Protein AF-A0A1G0XN82-F1 (afdb_monomer)

pLDDT: mean 91.62, std 6.85, range [69.69, 98.44]

Foldseek 3Di:
DPLVQLADFDDPVPQFNTDPQKHFQQPPLLVLLQVLLQCVVPVVDVVSVSSNCNSLVNLQVLQDPDPPPVRGRFDAGMAGNVVSAQARDDPHCSGSVNGDCVRGGVSSVVSVVCVVVVHHPVHD

Solvent-accessible surface area (backbone atoms only — not comparable to full-atom values): 6744 Å² total; per-residue (Å²): 109,45,85,88,61,26,45,45,53,24,71,77,61,78,52,32,71,60,34,78,56,30,41,28,28,54,89,41,46,33,56,51,41,47,52,30,50,45,44,46,76,71,67,76,48,66,69,39,47,53,52,28,52,33,28,47,52,38,55,66,70,64,35,34,76,62,91,53,73,93,46,50,69,40,53,47,15,15,35,26,66,85,81,70,41,72,26,63,50,94,87,30,77,31,4,35,87,26,70,42,55,83,54,22,37,48,54,44,50,49,48,53,50,29,53,77,68,77,47,41,88,86,70,115

Nearest PDB structures (foldseek):
  1olp-assembly4_D  TM=5.187E-01  e=9.235E+00  Clostridium sardiniense

Structure (mmCIF, N/CA/C/O backbone):
data_AF-A0A1G0XN82-F1
#
_entry.id   AF-A0A1G0XN82-F1
#
loop_
_atom_site.group_PDB
_atom_site.id
_atom_site.type_symbol
_atom_site.label_atom_id
_atom_site.label_alt_id
_atom_site.label_comp_id
_atom_site.label_asym_id
_atom_site.label_entity_id
_atom_site.label_seq_id
_atom_site.pdbx_PDB_ins_code
_atom_site.Cartn_x
_atom_site.Cartn_y
_atom_site.Cartn_z
_atom_site.occupancy
_atom_site.B_iso_or_equiv
_atom_site.auth_seq_id
_atom_site.auth_comp_id
_atom_site.auth_asym_id
_atom_site.auth_atom_id
_atom_site.pdbx_PDB_model_num
ATOM 1 N N . MET A 1 1 ? 8.308 -5.385 11.335 1.00 89.56 1 MET A N 1
ATOM 2 C CA . MET A 1 1 ? 8.016 -4.162 10.562 1.00 89.56 1 MET A CA 1
ATOM 3 C C . MET A 1 1 ? 9.011 -3.094 10.959 1.00 89.56 1 MET A C 1
ATOM 5 O O . MET A 1 1 ? 9.241 -2.919 12.151 1.00 89.56 1 MET A O 1
ATOM 9 N N . ASP A 1 2 ? 9.598 -2.407 9.989 1.00 94.44 2 ASP A N 1
ATOM 10 C CA . ASP A 1 2 ? 10.369 -1.197 10.248 1.00 94.44 2 ASP A CA 1
ATOM 11 C C . ASP A 1 2 ? 9.406 -0.040 10.546 1.00 94.44 2 ASP A C 1
ATOM 13 O O . ASP A 1 2 ? 8.635 0.385 9.688 1.00 94.44 2 ASP A O 1
ATOM 17 N N . MET A 1 3 ? 9.447 0.477 11.774 1.00 93.25 3 MET A N 1
ATOM 18 C CA . MET A 1 3 ? 8.566 1.562 12.227 1.00 93.25 3 MET A CA 1
ATOM 19 C C . MET A 1 3 ? 8.906 2.930 11.613 1.00 93.25 3 MET A C 1
ATOM 21 O O . MET A 1 3 ? 8.118 3.873 11.729 1.00 93.25 3 MET A O 1
ATOM 25 N N . THR A 1 4 ? 10.053 3.047 10.943 1.00 94.06 4 THR A N 1
ATOM 26 C CA . THR A 1 4 ? 10.461 4.255 10.217 1.00 94.06 4 THR A CA 1
ATOM 27 C C . THR A 1 4 ? 9.728 4.346 8.886 1.00 94.06 4 THR A C 1
ATOM 29 O O . THR A 1 4 ? 9.139 5.381 8.566 1.00 94.06 4 THR A O 1
ATOM 32 N N . THR A 1 5 ? 9.736 3.249 8.128 1.00 95.31 5 THR A N 1
ATOM 33 C CA . THR A 1 5 ? 9.204 3.186 6.761 1.00 95.31 5 THR A CA 1
ATOM 34 C C . THR A 1 5 ? 7.787 2.627 6.686 1.00 95.31 5 THR A C 1
ATOM 36 O O . THR A 1 5 ? 7.060 2.982 5.767 1.00 95.31 5 THR A O 1
ATOM 39 N N . GLY A 1 6 ? 7.376 1.793 7.644 1.00 96.94 6 GLY A N 1
ATOM 40 C CA . GLY A 1 6 ? 6.143 1.006 7.575 1.00 96.94 6 GLY A CA 1
ATOM 41 C C . GLY A 1 6 ? 6.282 -0.294 6.775 1.00 96.94 6 GLY A C 1
ATOM 42 O O . GLY A 1 6 ? 5.279 -0.977 6.576 1.00 96.94 6 GLY A O 1
ATOM 43 N N . ASN A 1 7 ? 7.493 -0.641 6.319 1.00 97.44 7 ASN A N 1
ATOM 44 C CA . ASN A 1 7 ? 7.732 -1.843 5.525 1.00 97.44 7 ASN A CA 1
ATOM 45 C C . ASN A 1 7 ? 7.869 -3.093 6.402 1.00 97.44 7 ASN A C 1
ATOM 47 O O . ASN A 1 7 ? 8.521 -3.078 7.455 1.00 97.44 7 ASN A O 1
ATOM 51 N N . VAL A 1 8 ? 7.327 -4.209 5.929 1.00 96.19 8 VAL A N 1
ATOM 52 C CA . VAL A 1 8 ? 7.754 -5.542 6.358 1.00 96.19 8 VAL A CA 1
ATOM 53 C C . VAL A 1 8 ? 8.601 -6.141 5.232 1.00 96.19 8 VAL A C 1
ATOM 55 O O . VAL A 1 8 ? 8.126 -6.174 4.101 1.00 96.19 8 VAL A O 1
ATOM 58 N N . PRO A 1 9 ? 9.848 -6.574 5.511 1.00 93.00 9 PRO A N 1
ATOM 59 C CA . PRO A 1 9 ? 10.715 -7.184 4.508 1.00 93.00 9 PRO A CA 1
ATOM 60 C C . PRO A 1 9 ? 10.029 -8.296 3.714 1.00 93.00 9 PRO A C 1
ATOM 62 O O . PRO A 1 9 ? 9.323 -9.123 4.289 1.00 93.00 9 PRO A O 1
ATOM 65 N N . SER A 1 10 ? 10.300 -8.348 2.411 1.00 91.50 10 SER A N 1
ATOM 66 C CA . SER A 1 10 ? 9.929 -9.502 1.594 1.00 91.50 10 SER A CA 1
ATOM 67 C C . SER A 1 10 ? 10.815 -10.694 1.963 1.00 91.50 10 SER A C 1
ATOM 69 O O . SER A 1 10 ? 12.041 -10.624 1.826 1.00 91.50 10 SER A O 1
ATOM 71 N N . GLU A 1 11 ? 10.201 -11.789 2.414 1.00 88.00 11 GLU A N 1
ATOM 72 C CA . GLU A 1 11 ? 10.894 -13.013 2.852 1.00 88.00 11 GLU A CA 1
ATOM 73 C C . GLU A 1 11 ? 10.450 -14.277 2.089 1.00 88.00 11 GLU A C 1
ATOM 75 O O . GLU A 1 11 ? 11.018 -15.344 2.305 1.00 88.00 11 GLU A O 1
ATOM 80 N N . TRP A 1 12 ? 9.478 -14.184 1.165 1.00 82.12 12 TRP A N 1
ATOM 81 C CA . TRP A 1 12 ?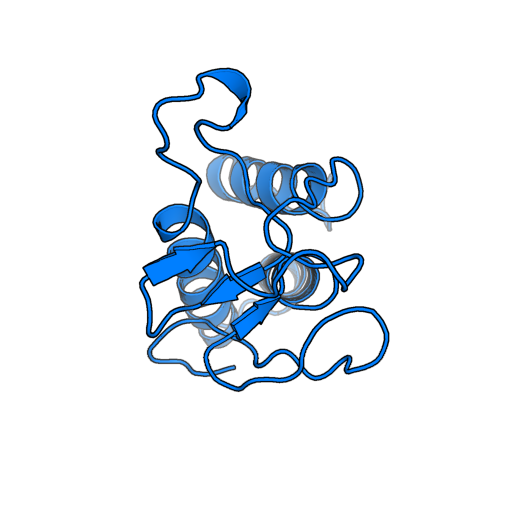 8.893 -15.364 0.503 1.00 82.12 12 TRP A CA 1
ATOM 82 C C . TRP A 1 12 ? 9.916 -16.189 -0.291 1.00 82.12 12 TRP A C 1
ATOM 84 O O . TRP A 1 12 ? 9.936 -17.417 -0.200 1.00 82.12 12 TRP A O 1
ATOM 94 N N . GLY A 1 13 ? 10.761 -15.531 -1.089 1.00 77.81 13 GLY A N 1
ATOM 95 C CA . GLY A 1 13 ? 11.912 -16.129 -1.779 1.00 77.81 13 GLY A CA 1
ATOM 96 C C . GLY A 1 13 ? 11.621 -17.181 -2.854 1.00 77.81 13 GLY A C 1
ATOM 97 O O . GLY A 1 13 ? 12.553 -17.592 -3.542 1.00 77.81 13 GLY A O 1
ATOM 98 N N . LYS A 1 14 ? 10.364 -17.612 -3.028 1.00 80.06 14 LYS A N 1
ATOM 99 C CA . LYS A 1 14 ? 9.940 -18.557 -4.075 1.00 80.06 14 LYS A CA 1
ATOM 100 C C . LYS A 1 14 ? 9.339 -17.838 -5.279 1.00 80.06 14 LYS A C 1
ATOM 102 O O . LYS A 1 14 ? 9.865 -17.932 -6.380 1.00 80.06 14 LYS A O 1
ATOM 107 N N . GLU A 1 15 ? 8.263 -17.092 -5.051 1.00 81.19 15 GLU A N 1
ATOM 108 C CA . GLU A 1 15 ? 7.503 -16.395 -6.106 1.00 81.19 15 GLU A CA 1
ATOM 109 C C . GLU A 1 15 ? 7.690 -14.871 -6.053 1.00 81.19 15 GLU A C 1
ATOM 111 O O . GLU A 1 15 ? 7.199 -14.146 -6.917 1.00 81.19 15 GLU A O 1
ATOM 116 N N . ALA A 1 16 ? 8.444 -14.384 -5.063 1.00 83.88 16 ALA A N 1
ATOM 117 C CA . ALA A 1 16 ? 8.818 -12.988 -4.898 1.00 83.88 16 ALA A CA 1
ATOM 118 C C . ALA A 1 16 ? 10.274 -12.893 -4.400 1.00 83.88 16 ALA A C 1
ATOM 120 O O . ALA A 1 16 ? 10.691 -13.713 -3.573 1.00 83.88 16 ALA A O 1
ATOM 121 N N . PRO A 1 17 ? 11.062 -11.912 -4.875 1.00 85.38 17 PRO A N 1
ATOM 122 C CA . PRO A 1 17 ? 12.427 -11.712 -4.403 1.00 85.38 17 PRO A CA 1
ATOM 123 C C . PRO A 1 17 ? 12.474 -11.335 -2.918 1.00 85.38 17 PRO A C 1
ATOM 125 O O . PRO A 1 17 ? 11.639 -10.567 -2.442 1.00 85.38 17 PRO A O 1
ATOM 128 N N . THR A 1 18 ? 13.483 -11.827 -2.197 1.00 90.06 18 THR A N 1
ATOM 129 C CA . THR A 1 18 ? 13.724 -11.465 -0.792 1.00 90.06 18 THR A CA 1
ATOM 130 C C . THR A 1 18 ? 14.494 -10.154 -0.675 1.00 90.06 18 THR A C 1
ATOM 132 O O . THR A 1 18 ?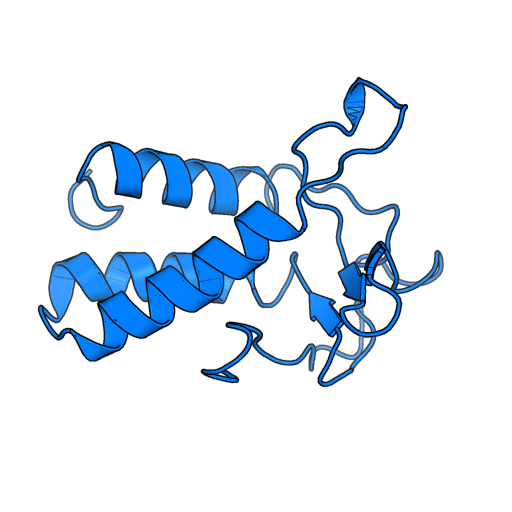 15.485 -9.960 -1.383 1.00 90.06 18 THR A O 1
ATOM 135 N N . GLY A 1 19 ? 14.117 -9.286 0.262 1.00 91.06 19 GLY A N 1
ATOM 136 C CA . GLY A 1 19 ? 14.855 -8.050 0.510 1.00 91.06 19 GLY A CA 1
ATOM 137 C C . GLY A 1 19 ? 14.242 -7.171 1.594 1.00 91.06 19 GLY A C 1
ATOM 138 O O . GLY A 1 19 ? 13.027 -7.029 1.698 1.00 91.06 19 GLY A O 1
ATOM 139 N N . THR A 1 20 ? 15.099 -6.527 2.387 1.00 93.44 20 THR A N 1
ATOM 140 C CA . THR A 1 20 ? 14.685 -5.657 3.503 1.00 93.44 20 THR A CA 1
ATOM 141 C C . THR A 1 20 ? 14.026 -4.353 3.053 1.00 93.44 20 THR A C 1
ATOM 143 O O . THR A 1 20 ? 13.173 -3.812 3.754 1.00 93.44 20 THR A O 1
ATOM 146 N N . TYR A 1 21 ? 14.403 -3.860 1.875 1.00 93.94 21 TYR A N 1
ATOM 147 C CA . TYR A 1 21 ? 13.904 -2.627 1.254 1.00 93.94 21 TYR A CA 1
ATOM 148 C C . TYR A 1 21 ? 12.870 -2.882 0.148 1.00 93.94 21 TYR A C 1
ATOM 150 O O . TYR A 1 21 ? 12.435 -1.948 -0.528 1.00 93.94 21 TYR A O 1
ATOM 158 N N . LEU A 1 22 ? 12.502 -4.148 -0.043 1.00 93.94 22 LEU A N 1
ATOM 159 C CA . LEU A 1 22 ? 11.506 -4.586 -1.002 1.00 93.94 22 LEU A CA 1
ATOM 160 C C . LEU A 1 22 ? 10.137 -4.619 -0.321 1.00 93.94 22 LEU A C 1
ATOM 162 O O . LEU A 1 22 ? 9.970 -5.277 0.708 1.00 93.94 22 LEU A O 1
ATOM 166 N N . VAL A 1 23 ? 9.188 -3.881 -0.889 1.00 95.62 23 VAL A N 1
ATOM 167 C CA . VAL A 1 23 ? 7.785 -3.851 -0.474 1.00 95.62 23 VAL A CA 1
ATOM 168 C C . VAL A 1 23 ? 7.025 -4.825 -1.363 1.00 95.62 23 VAL A C 1
ATOM 170 O O . VAL A 1 23 ? 6.639 -4.494 -2.485 1.00 95.62 23 VAL A O 1
ATOM 173 N N . ASP A 1 24 ? 6.837 -6.036 -0.856 1.00 94.81 24 ASP A N 1
ATOM 174 C CA . ASP A 1 24 ? 6.017 -7.064 -1.488 1.00 94.81 24 ASP A CA 1
ATOM 175 C C . ASP A 1 24 ? 4.540 -6.799 -1.186 1.00 94.81 24 ASP A C 1
ATOM 177 O O . ASP A 1 24 ? 4.103 -6.878 -0.037 1.00 94.81 24 ASP A O 1
ATOM 181 N N . THR A 1 25 ? 3.762 -6.470 -2.213 1.00 95.31 25 THR A N 1
ATOM 182 C CA . THR A 1 25 ? 2.345 -6.107 -2.070 1.00 95.31 25 THR A CA 1
ATOM 183 C C . THR A 1 25 ? 1.392 -7.286 -2.293 1.00 95.31 25 THR A C 1
ATOM 185 O O . THR A 1 25 ? 0.174 -7.098 -2.225 1.00 95.31 25 THR A O 1
ATOM 188 N N . ILE A 1 26 ? 1.909 -8.488 -2.563 1.00 92.38 26 ILE A N 1
ATOM 189 C CA . ILE A 1 26 ? 1.109 -9.689 -2.851 1.00 92.38 26 ILE A CA 1
ATOM 190 C C . ILE A 1 26 ? 1.095 -10.624 -1.647 1.00 92.38 26 ILE A C 1
ATOM 192 O O . ILE A 1 26 ? 0.025 -11.078 -1.227 1.00 92.38 26 ILE A O 1
ATOM 196 N N . TYR A 1 27 ? 2.270 -10.915 -1.087 1.00 91.12 27 TYR A N 1
ATOM 197 C CA . TYR A 1 27 ? 2.400 -11.918 -0.028 1.00 91.12 27 TYR A CA 1
ATOM 198 C C . TYR A 1 27 ? 2.718 -11.335 1.344 1.00 91.12 27 TYR A C 1
ATOM 200 O O . TYR A 1 27 ? 2.637 -12.060 2.336 1.00 91.12 27 TYR A O 1
ATOM 208 N N . THR A 1 28 ? 2.997 -10.033 1.433 1.00 94.38 28 THR A N 1
ATOM 209 C CA . THR A 1 28 ? 3.437 -9.417 2.688 1.00 94.38 28 THR A CA 1
ATOM 210 C C . THR A 1 28 ? 2.601 -8.193 3.075 1.00 94.38 28 THR A C 1
ATOM 212 O O . THR A 1 28 ? 1.772 -8.255 3.987 1.00 94.38 28 THR A O 1
ATOM 215 N N . GLN A 1 29 ? 2.808 -7.052 2.418 1.00 96.38 29 GLN A N 1
ATOM 216 C CA . GLN A 1 29 ? 2.369 -5.743 2.908 1.00 96.38 29 GLN A CA 1
ATOM 217 C C . GLN A 1 29 ? 0.837 -5.579 2.924 1.00 96.38 29 GLN A C 1
ATOM 219 O O . GLN A 1 29 ? 0.283 -4.959 3.834 1.00 96.38 29 GLN A O 1
ATOM 224 N N . ASN A 1 30 ? 0.141 -6.167 1.950 1.00 96.06 30 ASN A N 1
ATOM 225 C CA . ASN A 1 30 ? -1.323 -6.246 1.884 1.00 96.06 30 ASN A CA 1
ATOM 226 C C . ASN A 1 30 ? -1.930 -6.994 3.091 1.00 96.06 30 ASN A C 1
ATOM 228 O O . ASN A 1 30 ? -2.913 -6.540 3.685 1.00 96.06 30 ASN A O 1
ATOM 232 N N . TRP A 1 31 ? -1.335 -8.116 3.497 1.00 95.81 31 TRP A N 1
ATOM 233 C CA . TRP A 1 31 ? -1.801 -8.915 4.631 1.00 95.81 31 TRP A CA 1
ATOM 234 C C . TRP A 1 31 ? -1.459 -8.252 5.957 1.00 95.81 31 TRP A C 1
ATOM 236 O O . TRP A 1 31 ? -2.284 -8.247 6.871 1.00 95.81 31 TRP A O 1
ATOM 246 N N . VAL A 1 32 ? -0.290 -7.612 6.040 1.00 97.00 32 VAL A N 1
ATOM 247 C CA . VAL A 1 32 ? 0.113 -6.807 7.199 1.00 97.00 32 VAL A CA 1
ATOM 248 C C . VAL A 1 32 ? -0.898 -5.692 7.455 1.00 97.00 32 VAL A C 1
ATOM 250 O O . VAL A 1 32 ? -1.403 -5.576 8.571 1.00 97.00 32 VAL A O 1
ATOM 253 N N . VAL A 1 33 ? -1.240 -4.895 6.436 1.00 97.12 33 VAL A N 1
ATOM 254 C CA . VAL A 1 33 ? -2.174 -3.774 6.621 1.00 97.12 33 VAL A CA 1
ATOM 255 C C . VAL A 1 33 ? -3.590 -4.256 6.957 1.00 97.12 33 VAL A C 1
ATOM 257 O O . VAL A 1 33 ? -4.252 -3.661 7.808 1.00 97.12 33 VAL A O 1
ATOM 260 N N . THR A 1 34 ? -4.022 -5.378 6.373 1.00 96.88 34 THR A N 1
ATOM 261 C CA . THR A 1 34 ? -5.318 -6.008 6.672 1.00 96.88 34 THR A CA 1
ATOM 262 C C . THR A 1 34 ? -5.382 -6.506 8.116 1.00 96.88 34 THR A C 1
ATOM 264 O O . THR A 1 34 ? -6.306 -6.163 8.852 1.00 96.88 34 THR A O 1
ATOM 267 N N . GLY A 1 35 ? -4.376 -7.261 8.562 1.00 96.06 35 GLY A N 1
ATOM 268 C CA . GLY A 1 35 ? -4.321 -7.782 9.927 1.00 96.06 35 GLY A CA 1
ATOM 269 C C . GLY A 1 35 ? -4.234 -6.669 10.972 1.00 96.06 35 GLY A C 1
ATOM 270 O O . GLY A 1 35 ? -4.947 -6.702 11.974 1.00 96.06 35 GLY A O 1
ATOM 271 N N . LEU A 1 36 ? -3.417 -5.639 10.720 1.00 96.25 36 LEU A N 1
ATOM 272 C CA . LEU A 1 36 ? -3.328 -4.473 11.600 1.00 96.25 36 LEU A CA 1
ATOM 273 C C . LEU A 1 36 ? -4.675 -3.750 11.715 1.00 96.25 36 LEU A C 1
ATOM 275 O O . LEU A 1 36 ? -5.085 -3.443 12.832 1.00 96.25 36 LEU A O 1
ATOM 279 N N . HIS A 1 37 ? -5.395 -3.547 10.605 1.00 95.56 37 HIS A N 1
ATOM 280 C CA . HIS A 1 37 ? -6.737 -2.946 10.606 1.00 95.56 37 HIS A CA 1
ATOM 281 C C . HIS A 1 37 ? -7.747 -3.750 11.430 1.00 95.56 37 HIS A C 1
ATOM 283 O O . HIS A 1 37 ? -8.508 -3.172 12.208 1.00 95.56 37 HIS A O 1
ATOM 289 N N . MET A 1 38 ? -7.724 -5.080 11.320 1.00 95.12 38 MET A N 1
ATOM 290 C CA . MET A 1 38 ? -8.560 -5.955 12.148 1.00 95.12 38 MET A CA 1
ATOM 291 C C . MET A 1 38 ? -8.203 -5.825 13.635 1.00 95.12 38 MET A C 1
ATOM 293 O O . MET A 1 38 ? -9.098 -5.720 14.474 1.00 95.12 38 MET A O 1
ATOM 297 N N . PHE A 1 39 ? -6.912 -5.751 13.978 1.00 93.75 39 PHE A N 1
ATOM 298 C CA . PHE A 1 39 ? -6.483 -5.547 15.364 1.00 93.75 39 PHE A CA 1
ATOM 299 C C . PHE A 1 39 ? -6.920 -4.200 15.943 1.00 93.75 39 PHE A C 1
ATOM 301 O O . PHE A 1 39 ? -7.242 -4.154 17.133 1.00 93.75 39 PHE A O 1
ATOM 308 N N . LEU A 1 40 ? -7.006 -3.131 15.139 1.00 92.06 40 LEU A N 1
ATOM 309 C CA . LEU A 1 40 ? -7.530 -1.836 15.606 1.00 92.06 40 LEU A CA 1
ATOM 310 C C . LEU A 1 40 ? -8.935 -1.958 16.189 1.00 92.06 40 LEU A C 1
ATOM 312 O O . LEU A 1 40 ? -9.241 -1.318 17.193 1.00 92.06 40 LEU A O 1
ATOM 316 N N . ALA A 1 41 ? -9.777 -2.790 15.576 1.00 89.19 41 ALA A N 1
ATOM 317 C CA . ALA A 1 41 ? -11.157 -2.963 16.006 1.00 89.19 41 ALA A CA 1
ATOM 318 C C . ALA A 1 41 ? -11.288 -3.757 17.313 1.00 89.19 41 ALA A C 1
ATOM 320 O O . ALA A 1 41 ? -12.254 -3.560 18.048 1.00 89.19 41 ALA A O 1
ATOM 321 N N . ILE A 1 42 ? -10.327 -4.638 17.612 1.00 91.06 42 ILE A N 1
ATOM 322 C CA . ILE A 1 42 ? -10.423 -5.592 18.725 1.00 91.06 42 ILE A CA 1
ATOM 323 C C . ILE A 1 42 ? -9.601 -5.136 19.934 1.00 91.06 42 ILE A C 1
ATOM 325 O O . ILE A 1 42 ? -10.101 -5.120 21.056 1.00 91.06 42 ILE A O 1
ATOM 329 N N . ALA A 1 43 ? -8.330 -4.784 19.726 1.00 85.50 43 ALA A N 1
ATOM 330 C CA . ALA A 1 43 ? -7.360 -4.649 20.812 1.00 85.50 43 ALA A CA 1
ATOM 331 C C . ALA A 1 43 ? -7.373 -3.274 21.501 1.00 85.50 43 ALA A C 1
ATOM 333 O O . ALA A 1 43 ? -6.873 -3.164 22.617 1.00 85.50 43 ALA A O 1
ATOM 334 N N . LYS A 1 44 ? -7.928 -2.233 20.854 1.00 78.00 44 LYS A N 1
ATOM 335 C CA . LYS A 1 44 ? -7.973 -0.836 21.347 1.00 78.00 44 LYS A CA 1
ATOM 336 C C . LYS A 1 44 ? -6.627 -0.311 21.890 1.00 78.00 44 LYS A C 1
ATOM 338 O O . LYS A 1 44 ? -6.601 0.484 22.825 1.00 78.00 44 LYS A O 1
ATOM 343 N N . ASP A 1 45 ? -5.516 -0.754 21.305 1.00 90.56 45 ASP A N 1
ATOM 344 C CA . ASP A 1 45 ? -4.156 -0.363 21.692 1.00 90.56 45 ASP A CA 1
ATOM 345 C C . ASP A 1 45 ? -3.528 0.498 20.584 1.00 90.56 45 ASP A C 1
ATOM 347 O O . ASP A 1 45 ? -3.438 0.091 19.420 1.00 90.56 45 ASP A O 1
ATOM 351 N N . GLU A 1 46 ? -3.091 1.700 20.966 1.00 92.12 46 GLU A N 1
ATOM 352 C CA . GLU A 1 46 ? -2.514 2.720 20.083 1.00 92.12 46 GLU A CA 1
ATOM 353 C C . GLU A 1 46 ? -1.276 2.236 19.318 1.00 92.12 46 GLU A C 1
ATOM 355 O O . GLU A 1 46 ? -0.996 2.724 18.220 1.00 92.12 46 GLU A O 1
ATOM 360 N N . LYS A 1 47 ? -0.555 1.220 19.816 1.00 93.56 47 LYS A N 1
ATOM 361 C CA . LYS A 1 47 ? 0.586 0.657 19.078 1.00 93.56 47 LYS A CA 1
ATOM 362 C C . LYS A 1 47 ? 0.164 0.070 17.729 1.00 93.56 47 LYS A C 1
ATOM 364 O O . LYS A 1 47 ? 0.907 0.186 16.755 1.00 93.56 47 LYS A O 1
ATOM 369 N N . TYR A 1 48 ? -1.027 -0.533 17.657 1.00 94.00 48 TYR A N 1
ATOM 370 C CA . TYR A 1 48 ? -1.547 -1.092 16.412 1.00 94.00 48 TYR A CA 1
ATOM 371 C C . TYR A 1 48 ? -1.986 0.017 15.466 1.00 94.00 48 TYR A C 1
ATOM 373 O O . TYR A 1 48 ? -1.761 -0.113 14.267 1.00 94.00 48 TYR A O 1
ATOM 381 N N . ARG A 1 49 ? -2.550 1.119 15.990 1.00 94.06 49 ARG A N 1
ATOM 382 C CA . ARG A 1 49 ? -2.922 2.293 15.183 1.00 94.06 49 ARG A CA 1
ATOM 383 C C . ARG A 1 49 ? -1.696 2.892 14.523 1.00 94.06 49 ARG A C 1
ATOM 385 O O . ARG A 1 49 ? -1.667 3.019 13.305 1.00 94.06 49 ARG A O 1
ATOM 392 N N . ASN A 1 50 ? -0.655 3.154 15.308 1.00 95.69 50 ASN A N 1
ATOM 393 C CA . ASN A 1 50 ? 0.605 3.669 14.788 1.00 95.69 50 ASN A CA 1
ATOM 394 C C . ASN A 1 50 ? 1.200 2.721 13.731 1.00 95.69 50 ASN A C 1
ATOM 396 O O . ASN A 1 50 ? 1.562 3.148 12.636 1.00 95.69 50 ASN A O 1
ATOM 400 N N . ALA A 1 51 ? 1.239 1.416 14.012 1.00 96.75 51 ALA A N 1
ATOM 401 C CA . ALA A 1 51 ? 1.731 0.431 13.055 1.00 96.75 51 ALA A CA 1
ATOM 402 C C . ALA A 1 51 ? 0.918 0.414 11.745 1.00 96.75 51 ALA A C 1
ATOM 404 O O . ALA A 1 51 ? 1.496 0.448 10.657 1.00 96.75 51 ALA A O 1
ATOM 405 N N . PHE A 1 52 ? -0.413 0.406 11.848 1.00 97.06 52 PHE A N 1
ATOM 406 C CA . PHE A 1 52 ? -1.327 0.451 10.711 1.00 97.06 52 PHE A CA 1
ATOM 407 C C . PHE A 1 52 ? -1.097 1.701 9.862 1.00 97.06 52 PHE A C 1
ATOM 409 O O . PHE A 1 52 ? -0.925 1.602 8.651 1.00 97.06 52 PHE A O 1
ATOM 416 N N . GLU A 1 53 ? -1.047 2.873 10.493 1.00 96.56 53 GLU A N 1
ATOM 417 C CA . GLU A 1 53 ? -0.869 4.142 9.793 1.00 96.56 53 GLU A CA 1
ATOM 418 C C . GLU A 1 53 ? 0.484 4.212 9.090 1.00 96.56 53 GLU A C 1
ATOM 420 O O . GLU A 1 53 ? 0.562 4.718 7.973 1.00 96.56 53 GLU A O 1
ATOM 425 N N . LYS A 1 54 ? 1.556 3.672 9.678 1.00 98.12 54 LYS A N 1
ATOM 426 C CA . LYS A 1 54 ? 2.859 3.575 9.001 1.00 98.12 54 LYS A CA 1
ATOM 427 C C . LYS A 1 54 ? 2.784 2.690 7.758 1.00 98.12 54 LYS A C 1
ATOM 429 O O . LYS A 1 54 ? 3.204 3.126 6.687 1.00 98.12 54 LYS A O 1
ATOM 434 N N . ALA A 1 55 ? 2.216 1.492 7.889 1.00 98.38 55 ALA A N 1
ATOM 435 C CA . ALA A 1 55 ? 2.064 0.548 6.785 1.00 98.38 55 ALA A CA 1
ATOM 436 C C . ALA A 1 55 ? 1.170 1.103 5.661 1.00 98.38 55 ALA A C 1
ATOM 438 O O . ALA A 1 55 ? 1.524 1.016 4.485 1.00 98.38 55 ALA A O 1
ATOM 439 N N . MET A 1 56 ? 0.039 1.717 6.016 1.00 98.12 56 MET A N 1
ATOM 440 C CA . MET A 1 56 ? -0.897 2.309 5.061 1.00 98.12 56 MET A CA 1
ATOM 441 C C . MET A 1 56 ? -0.300 3.540 4.372 1.00 98.12 56 MET A C 1
ATOM 443 O O . MET A 1 56 ? -0.403 3.677 3.157 1.00 98.12 56 MET A O 1
ATOM 447 N N . ASN A 1 57 ? 0.389 4.414 5.113 1.00 98.12 57 ASN A N 1
ATOM 448 C CA . ASN A 1 57 ? 1.055 5.576 4.526 1.00 98.12 57 ASN A CA 1
ATOM 449 C C . ASN A 1 57 ? 2.147 5.180 3.527 1.00 98.12 57 ASN A C 1
ATOM 451 O O . ASN A 1 57 ? 2.334 5.884 2.536 1.00 98.12 57 ASN A O 1
ATOM 455 N N . LEU A 1 58 ? 2.872 4.081 3.766 1.00 98.44 58 LEU A N 1
ATOM 456 C CA . LEU A 1 58 ? 3.807 3.538 2.780 1.00 98.44 58 LEU A CA 1
ATOM 457 C C . LEU A 1 58 ? 3.071 3.143 1.498 1.00 98.44 58 LEU A C 1
ATOM 459 O O . LEU A 1 58 ? 3.448 3.610 0.428 1.00 98.44 58 LEU A O 1
ATOM 463 N N . LEU A 1 59 ? 1.998 2.353 1.611 1.00 98.31 59 LEU A N 1
ATOM 464 C CA . LEU A 1 59 ? 1.201 1.919 0.462 1.00 98.31 59 LEU A CA 1
ATOM 465 C C . LEU A 1 59 ? 0.658 3.111 -0.337 1.00 98.31 59 LEU A C 1
ATOM 467 O O . LEU A 1 59 ? 0.848 3.163 -1.548 1.00 98.31 59 LEU A O 1
ATOM 471 N N . LEU A 1 60 ? 0.058 4.106 0.317 1.00 97.56 60 LEU A N 1
ATOM 472 C CA . LEU A 1 60 ? -0.453 5.304 -0.362 1.00 97.56 60 LEU A CA 1
ATOM 473 C C . LEU A 1 60 ? 0.652 6.080 -1.098 1.00 97.56 60 LEU A C 1
ATOM 475 O O . LEU A 1 60 ? 0.433 6.580 -2.197 1.00 97.56 60 LEU A O 1
ATOM 479 N N . LYS A 1 61 ? 1.861 6.157 -0.527 1.00 97.50 61 LYS A N 1
ATOM 480 C CA . LYS A 1 61 ? 2.996 6.861 -1.149 1.00 97.50 61 LYS A CA 1
ATOM 481 C C . LYS A 1 61 ? 3.533 6.177 -2.400 1.00 97.50 61 LYS A C 1
ATOM 483 O O . LYS A 1 61 ? 4.066 6.872 -3.259 1.00 97.50 61 LYS A O 1
ATOM 488 N N . ILE A 1 62 ? 3.456 4.850 -2.472 1.00 97.12 62 ILE A N 1
ATOM 489 C CA . ILE A 1 62 ? 4.048 4.082 -3.575 1.00 97.12 62 ILE A CA 1
ATOM 490 C C . ILE A 1 62 ? 3.073 3.820 -4.720 1.00 97.12 62 ILE A C 1
ATOM 492 O O . ILE A 1 62 ? 3.475 3.177 -5.679 1.00 97.12 62 ILE A O 1
ATOM 496 N N . GLN A 1 63 ? 1.818 4.283 -4.638 1.00 97.12 63 GLN A N 1
ATOM 497 C CA . GLN A 1 63 ? 0.844 4.122 -5.720 1.00 97.12 63 GLN A CA 1
ATOM 498 C C . GLN A 1 63 ? 1.431 4.554 -7.067 1.00 97.12 63 GLN A C 1
ATOM 500 O O . GLN A 1 63 ? 2.108 5.580 -7.171 1.00 97.12 63 GLN A O 1
ATOM 505 N N . ASP A 1 64 ? 1.154 3.767 -8.105 1.00 95.56 64 ASP A N 1
ATOM 506 C CA . ASP A 1 64 ? 1.722 4.010 -9.422 1.00 95.56 64 ASP A CA 1
ATOM 507 C C . ASP A 1 64 ? 1.220 5.346 -9.993 1.00 95.56 64 ASP A C 1
ATOM 509 O O . ASP A 1 64 ? 0.022 5.642 -10.014 1.00 95.56 64 ASP A O 1
ATOM 513 N N . ASN A 1 65 ?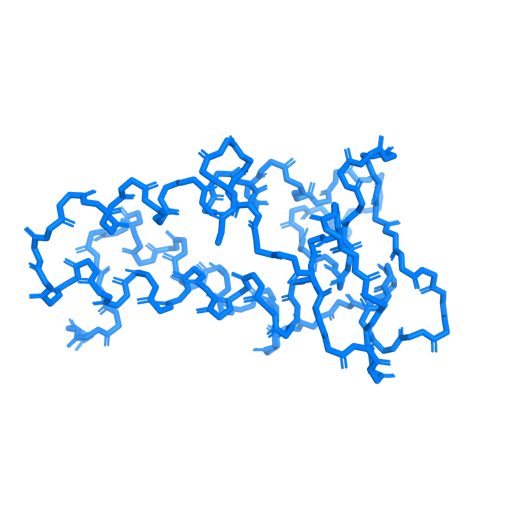 2.163 6.180 -10.426 1.00 94.12 65 ASN A N 1
ATOM 514 C CA . ASN A 1 65 ? 1.922 7.509 -10.978 1.00 94.12 65 ASN A CA 1
ATOM 515 C C . ASN A 1 65 ? 2.462 7.656 -12.410 1.00 94.12 65 ASN A C 1
ATOM 517 O O . ASN A 1 65 ? 2.660 8.781 -12.879 1.00 94.12 65 ASN A O 1
ATOM 521 N N . SER A 1 66 ? 2.693 6.532 -13.093 1.00 90.94 66 SER A N 1
ATOM 522 C CA . SER A 1 66 ? 3.184 6.482 -14.466 1.00 90.94 66 SER A CA 1
ATOM 523 C C . SER A 1 66 ? 2.229 7.171 -15.452 1.00 90.94 66 SER A C 1
ATOM 525 O O . SER A 1 66 ? 1.104 7.587 -15.137 1.00 90.94 66 SER A O 1
ATOM 527 N N . SER A 1 67 ? 2.709 7.368 -16.679 1.00 93.44 67 SER A N 1
ATOM 528 C CA . SER A 1 67 ? 1.953 8.059 -17.728 1.00 93.44 67 SER A CA 1
ATOM 529 C C . SER A 1 67 ? 0.728 7.257 -18.192 1.00 93.44 67 SER A C 1
ATOM 531 O O . SER A 1 67 ? -0.291 7.815 -18.616 1.00 93.44 67 SER A O 1
ATOM 533 N N . GLU A 1 68 ? 0.819 5.943 -18.038 1.00 92.44 68 GLU A N 1
ATOM 534 C CA . GLU A 1 68 ? -0.115 4.901 -18.388 1.00 92.44 68 GLU A CA 1
ATOM 535 C C . GLU A 1 68 ? -1.362 5.019 -17.513 1.00 92.44 68 GLU A C 1
ATOM 537 O O . GLU A 1 68 ? -1.404 4.614 -16.353 1.00 92.44 68 GLU A O 1
ATOM 542 N N . LYS A 1 69 ? -2.431 5.585 -18.081 1.00 93.31 69 LYS A N 1
ATOM 543 C CA . LYS A 1 69 ? -3.663 5.897 -17.337 1.00 93.31 69 LYS A CA 1
ATOM 544 C C . LYS A 1 69 ? -4.261 4.702 -16.591 1.00 93.31 69 LYS A C 1
ATOM 546 O O . LYS A 1 69 ? -4.876 4.910 -15.555 1.00 93.31 69 LYS A O 1
ATOM 551 N N . TYR A 1 70 ? -4.097 3.489 -17.115 1.00 89.44 70 TYR A N 1
ATOM 552 C CA . TYR A 1 70 ? -4.636 2.268 -16.515 1.00 89.44 70 TYR A CA 1
ATOM 553 C C . TYR A 1 70 ? -3.847 1.788 -15.287 1.00 89.44 70 TYR A C 1
ATOM 555 O O . TYR A 1 70 ? -4.360 0.964 -14.538 1.00 89.44 70 TYR A O 1
ATOM 563 N N . LEU A 1 71 ? -2.628 2.296 -15.070 1.00 92.12 71 LEU A N 1
ATOM 564 C CA . LEU A 1 71 ? -1.816 1.999 -13.889 1.00 92.12 71 LEU A CA 1
ATOM 565 C C . LEU A 1 71 ? -2.025 3.015 -12.765 1.00 92.12 71 LEU A C 1
ATOM 567 O O . LEU A 1 71 ? -1.743 2.713 -11.611 1.00 92.12 71 LEU A O 1
ATOM 571 N N . LYS A 1 72 ? -2.542 4.208 -13.067 1.00 94.38 72 LYS A N 1
ATOM 572 C CA . LYS A 1 72 ? -2.628 5.296 -12.088 1.00 94.38 72 LYS A CA 1
ATOM 573 C C . LYS A 1 72 ? -3.393 4.899 -10.828 1.00 94.38 72 LYS A C 1
ATOM 575 O O . LYS A 1 72 ? -4.577 4.576 -10.884 1.00 94.38 72 LYS A O 1
ATOM 580 N N . GLY A 1 73 ? -2.719 5.003 -9.687 1.00 94.94 73 GLY A N 1
ATOM 581 C CA . GLY A 1 73 ? -3.274 4.697 -8.372 1.00 94.94 73 GLY A CA 1
ATOM 582 C C . GLY A 1 73 ? -3.251 3.213 -8.002 1.00 94.94 73 GLY A C 1
ATOM 583 O O . GLY A 1 73 ? -3.626 2.883 -6.878 1.00 94.94 73 GLY A O 1
ATOM 584 N N . CYS A 1 74 ? -2.823 2.319 -8.897 1.00 95.69 74 CYS A N 1
ATOM 585 C CA . CYS A 1 74 ? -2.718 0.901 -8.570 1.00 95.69 74 CYS A CA 1
ATOM 586 C C . CYS A 1 74 ? -1.467 0.606 -7.731 1.00 95.69 74 CYS A C 1
ATOM 588 O O . CYS A 1 74 ? -0.520 1.399 -7.668 1.00 95.69 74 CYS A O 1
ATOM 590 N N . TRP A 1 75 ? -1.464 -0.573 -7.119 1.00 96.50 75 TRP A N 1
ATOM 591 C CA . TRP A 1 75 ? -0.266 -1.199 -6.576 1.00 96.50 75 TRP A CA 1
ATOM 592 C C . TRP A 1 75 ?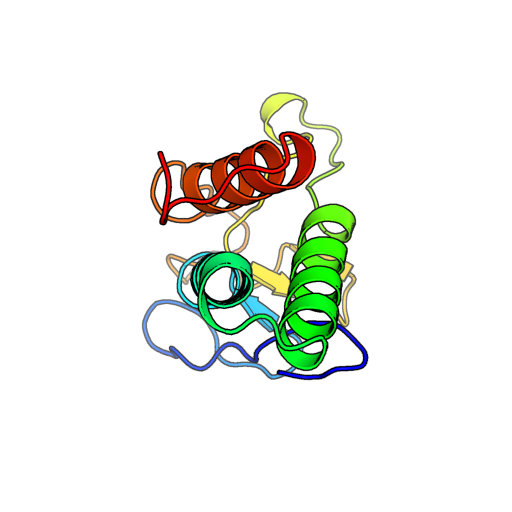 0.145 -2.363 -7.474 1.00 96.50 75 TRP A C 1
ATOM 594 O O . TRP A 1 75 ? -0.688 -3.205 -7.832 1.00 96.50 75 TRP A O 1
ATOM 604 N N . ARG A 1 76 ? 1.432 -2.407 -7.822 1.00 94.56 76 ARG A N 1
ATOM 605 C CA . ARG A 1 76 ? 2.060 -3.527 -8.532 1.00 94.56 76 ARG A CA 1
ATOM 606 C C . ARG A 1 76 ? 2.753 -4.455 -7.531 1.00 94.56 76 ARG A C 1
ATOM 608 O O . ARG A 1 76 ? 2.841 -4.119 -6.352 1.00 94.56 76 ARG A O 1
ATOM 615 N N . GLY A 1 77 ? 3.238 -5.609 -7.982 1.00 93.12 77 GLY A N 1
ATOM 616 C CA . GLY A 1 77 ? 3.659 -6.707 -7.105 1.00 93.12 77 GLY A CA 1
ATOM 617 C C . GLY A 1 77 ? 4.810 -6.380 -6.156 1.00 93.12 77 GLY A C 1
ATOM 618 O O . GLY A 1 77 ? 4.797 -6.802 -5.001 1.00 93.12 77 GLY A O 1
ATOM 619 N N . MET A 1 78 ? 5.775 -5.577 -6.611 1.00 93.69 78 MET A N 1
ATOM 620 C CA . MET A 1 78 ? 6.976 -5.284 -5.834 1.00 93.69 78 MET A CA 1
ATOM 621 C C . MET A 1 78 ? 7.462 -3.856 -6.038 1.00 93.69 78 MET A C 1
ATOM 623 O O . MET A 1 78 ? 7.739 -3.449 -7.166 1.00 93.69 78 MET A O 1
ATOM 627 N N . TYR A 1 79 ? 7.655 -3.122 -4.946 1.00 95.44 79 TYR A N 1
ATOM 628 C CA . TYR A 1 79 ? 8.273 -1.795 -4.959 1.00 95.44 79 TYR A CA 1
ATOM 629 C C . TYR A 1 79 ? 9.626 -1.815 -4.250 1.00 95.44 79 TYR A C 1
ATOM 631 O O . TYR A 1 79 ? 9.753 -2.338 -3.147 1.00 95.44 79 TYR A O 1
ATOM 639 N N . ASP A 1 80 ? 10.643 -1.222 -4.864 1.00 94.94 80 ASP A N 1
ATOM 640 C CA . ASP A 1 80 ? 11.965 -1.069 -4.266 1.00 94.94 80 ASP A CA 1
ATOM 641 C C . ASP A 1 80 ? 12.113 0.343 -3.685 1.00 94.94 80 ASP A C 1
ATOM 643 O O . ASP A 1 80 ? 12.129 1.344 -4.407 1.00 94.94 80 ASP A O 1
ATOM 647 N N . MET A 1 81 ? 12.240 0.432 -2.358 1.00 95.50 81 MET A N 1
ATOM 648 C CA . MET A 1 81 ? 12.372 1.712 -1.656 1.00 95.50 81 MET A CA 1
ATOM 649 C C . MET A 1 81 ? 13.701 2.427 -1.918 1.00 95.50 81 MET A C 1
ATOM 651 O O . MET A 1 81 ? 13.756 3.651 -1.779 1.00 95.50 81 MET A O 1
ATOM 655 N N . ASN A 1 82 ? 14.756 1.705 -2.305 1.00 94.19 82 ASN A N 1
ATOM 656 C CA . ASN A 1 82 ? 16.057 2.302 -2.596 1.00 94.19 82 ASN A CA 1
ATOM 657 C C . ASN A 1 82 ? 16.038 3.012 -3.949 1.00 94.19 82 ASN A C 1
ATOM 659 O O . ASN A 1 82 ? 16.455 4.165 -4.053 1.00 94.19 82 ASN A O 1
ATOM 663 N N . THR A 1 83 ? 15.529 2.335 -4.980 1.00 94.25 83 THR A N 1
ATOM 664 C CA . THR A 1 83 ? 15.418 2.906 -6.333 1.00 94.25 83 THR A CA 1
ATOM 665 C C . THR A 1 83 ? 14.174 3.773 -6.511 1.00 94.25 83 THR A C 1
ATOM 667 O O . THR A 1 83 ? 14.100 4.538 -7.470 1.00 94.25 83 THR A O 1
ATOM 670 N N . LYS A 1 84 ? 13.220 3.694 -5.573 1.00 94.81 84 LYS A N 1
ATOM 671 C CA . LYS A 1 84 ? 11.916 4.370 -5.615 1.00 94.81 84 LYS A CA 1
ATOM 672 C C . LYS A 1 84 ? 11.148 4.053 -6.894 1.00 94.81 84 LYS A C 1
ATOM 674 O O . LYS A 1 84 ? 10.601 4.936 -7.552 1.00 94.81 84 LYS A O 1
ATOM 679 N N . SER A 1 85 ? 11.161 2.779 -7.262 1.00 93.12 85 SER A N 1
ATOM 680 C CA . SER A 1 85 ? 10.555 2.293 -8.491 1.00 93.12 85 SER A CA 1
ATOM 681 C C . SER A 1 85 ? 9.905 0.934 -8.268 1.00 93.12 85 SER A C 1
ATOM 683 O O . SER A 1 85 ? 10.269 0.194 -7.351 1.00 93.12 85 SER A O 1
ATOM 685 N N . TRP A 1 86 ? 8.930 0.600 -9.110 1.00 92.44 86 TRP A N 1
ATOM 686 C CA . TRP A 1 86 ? 8.392 -0.754 -9.157 1.00 92.44 86 TRP A CA 1
ATOM 687 C C . TRP A 1 86 ? 9.484 -1.706 -9.665 1.00 92.44 86 TRP A C 1
ATOM 689 O O . TRP A 1 86 ? 10.012 -1.527 -10.762 1.00 92.44 86 TRP A O 1
ATOM 699 N N . GLY A 1 87 ? 9.853 -2.677 -8.829 1.00 77.56 87 GLY A N 1
ATOM 700 C CA . GLY A 1 87 ? 11.028 -3.537 -8.973 1.00 77.56 87 GLY A CA 1
ATOM 701 C C . GLY A 1 87 ? 10.686 -5.029 -8.955 1.00 77.56 87 GLY A C 1
ATOM 702 O O . GLY A 1 87 ? 9.580 -5.440 -9.269 1.00 77.56 87 GLY A O 1
ATOM 703 N N . GLY A 1 88 ? 11.653 -5.886 -8.627 1.00 69.69 88 GLY A N 1
ATOM 704 C CA . GLY A 1 88 ? 11.454 -7.345 -8.590 1.00 69.69 88 GLY A CA 1
ATOM 705 C C . GLY A 1 88 ? 11.603 -8.059 -9.941 1.00 69.69 88 GLY A C 1
ATOM 706 O O . GLY A 1 88 ? 11.668 -9.284 -9.969 1.00 69.69 88 GLY A O 1
ATOM 707 N N . GLY A 1 89 ? 11.757 -7.317 -11.044 1.00 70.44 89 GLY A N 1
ATOM 708 C CA . GLY A 1 89 ? 12.018 -7.858 -12.383 1.00 70.44 89 GLY A CA 1
ATOM 709 C C . GLY A 1 89 ? 10.872 -8.703 -12.952 1.00 70.44 89 GLY A C 1
ATOM 710 O O . GLY A 1 89 ? 9.824 -8.851 -12.337 1.00 70.44 89 GLY A O 1
ATOM 711 N N . ASN A 1 90 ? 11.087 -9.287 -14.133 1.00 71.75 90 ASN A N 1
ATOM 712 C CA . ASN A 1 90 ? 10.018 -9.954 -14.900 1.00 71.75 90 ASN A CA 1
ATOM 713 C C . ASN A 1 90 ? 10.028 -11.484 -14.745 1.00 71.75 90 ASN A C 1
ATOM 715 O O . ASN A 1 90 ? 9.353 -12.193 -15.484 1.00 71.75 90 ASN A O 1
ATOM 719 N N . ARG A 1 91 ? 10.857 -12.009 -13.835 1.00 73.81 91 ARG A N 1
ATOM 720 C CA 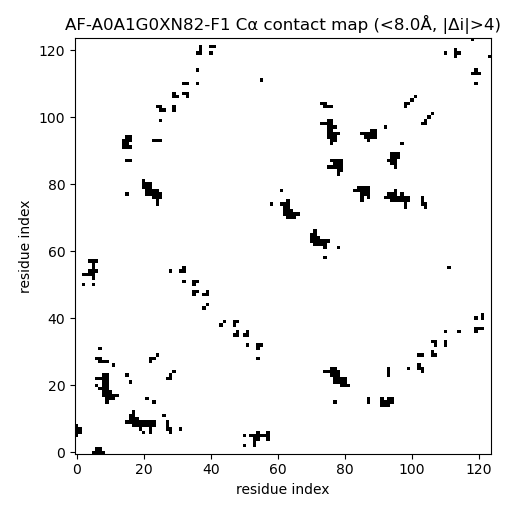. ARG A 1 91 ? 11.026 -13.457 -13.616 1.00 73.81 91 ARG A CA 1
ATOM 721 C C . ARG A 1 91 ? 10.202 -14.002 -12.457 1.00 73.81 91 ARG A C 1
ATOM 723 O O . ARG A 1 91 ? 10.053 -15.214 -12.359 1.00 73.81 91 ARG A O 1
ATOM 730 N N . TYR A 1 92 ? 9.724 -13.127 -11.584 1.00 74.38 92 TYR A N 1
ATOM 731 C CA . TYR A 1 92 ? 8.954 -13.501 -10.410 1.00 74.38 92 TYR A CA 1
ATOM 732 C C . TYR A 1 92 ? 7.495 -13.126 -10.623 1.00 74.38 92 TYR A C 1
ATOM 734 O O . TYR A 1 92 ? 7.203 -12.048 -11.139 1.00 74.38 92 TYR A O 1
ATOM 742 N N . GLU A 1 93 ? 6.595 -14.004 -10.189 1.00 73.56 93 GLU A N 1
ATOM 743 C CA . GLU A 1 93 ? 5.148 -13.777 -10.213 1.00 73.56 93 GLU A CA 1
ATOM 744 C C . GLU A 1 93 ? 4.743 -12.542 -9.407 1.00 73.56 93 GLU A C 1
ATOM 746 O O . GLU A 1 93 ? 3.719 -11.935 -9.700 1.00 73.56 93 GLU A O 1
ATOM 751 N N . GLY A 1 94 ? 5.550 -12.158 -8.412 1.00 76.44 94 GLY A N 1
ATOM 752 C CA . GLY A 1 94 ? 5.379 -10.918 -7.668 1.00 76.44 94 GLY A CA 1
ATOM 753 C C . GLY A 1 94 ? 6.199 -9.730 -8.154 1.00 76.44 94 GLY A C 1
ATOM 754 O O . GLY A 1 94 ? 6.367 -8.770 -7.413 1.00 76.44 94 GLY A O 1
ATOM 755 N N . GLY A 1 95 ? 6.742 -9.773 -9.369 1.00 81.31 95 GLY A N 1
ATOM 756 C CA . GLY A 1 95 ? 7.543 -8.690 -9.939 1.00 81.31 95 GLY A CA 1
ATOM 757 C C . GLY A 1 95 ? 6.751 -7.426 -10.300 1.00 81.31 95 GLY A C 1
ATOM 758 O O . GLY A 1 95 ? 5.531 -7.358 -10.134 1.00 81.31 95 GLY A O 1
ATOM 759 N N . ALA A 1 96 ? 7.447 -6.429 -10.853 1.00 83.56 96 ALA A N 1
ATOM 760 C CA . ALA A 1 96 ? 6.910 -5.102 -11.174 1.00 83.56 96 ALA A CA 1
ATOM 761 C C . ALA A 1 96 ? 5.688 -5.132 -12.097 1.00 83.56 96 ALA A C 1
ATOM 763 O O . ALA A 1 96 ? 4.823 -4.274 -11.980 1.00 83.56 96 ALA A O 1
ATOM 764 N N . ASP A 1 97 ? 5.598 -6.100 -13.007 1.00 83.75 97 ASP A N 1
ATOM 765 C CA . ASP A 1 97 ? 4.502 -6.181 -13.980 1.00 83.75 97 ASP A CA 1
ATOM 766 C C . ASP A 1 97 ? 3.259 -6.907 -13.450 1.00 83.75 97 ASP A C 1
ATOM 768 O O . ASP A 1 97 ? 2.254 -7.040 -14.147 1.00 83.75 97 ASP A O 1
ATOM 772 N N . SER A 1 98 ? 3.299 -7.327 -12.191 1.00 87.19 98 SER A N 1
ATOM 773 C CA . SER A 1 98 ? 2.256 -8.137 -11.577 1.00 87.19 98 SER A CA 1
ATOM 774 C C . SER A 1 98 ? 1.229 -7.235 -10.913 1.00 87.19 98 SER A C 1
ATOM 776 O O . SER A 1 98 ? 1.533 -6.533 -9.951 1.00 87.19 98 SER A O 1
ATOM 778 N N . ILE A 1 99 ? 0.006 -7.219 -11.439 1.00 89.56 99 ILE A N 1
ATOM 779 C CA . ILE A 1 99 ? -1.069 -6.349 -10.955 1.00 89.56 99 ILE A CA 1
ATOM 780 C C . ILE A 1 99 ? -2.267 -7.224 -10.620 1.00 89.56 99 ILE A C 1
ATOM 782 O O . ILE A 1 99 ? -3.113 -7.517 -11.465 1.00 89.56 99 ILE A O 1
ATOM 786 N N . TYR A 1 100 ? -2.329 -7.661 -9.365 1.00 91.38 100 TYR A N 1
ATOM 787 C CA . TYR A 1 100 ? -3.396 -8.532 -8.897 1.00 91.38 100 TYR A CA 1
ATOM 788 C C . TYR A 1 100 ? -4.559 -7.724 -8.342 1.00 91.38 100 TYR A C 1
ATOM 790 O O . TYR A 1 100 ? -4.400 -6.891 -7.445 1.00 91.38 100 TYR A O 1
ATOM 798 N N . THR A 1 101 ? -5.764 -8.021 -8.824 1.00 91.50 101 THR A N 1
ATOM 799 C CA . THR A 1 101 ? -6.986 -7.514 -8.199 1.00 91.50 101 THR A CA 1
ATOM 800 C C . THR A 1 101 ? -7.197 -8.189 -6.847 1.00 91.50 101 THR A C 1
ATOM 802 O O . THR A 1 101 ? -7.215 -7.503 -5.836 1.00 91.50 101 THR A O 1
ATOM 805 N N . GLY A 1 102 ? -7.296 -9.523 -6.807 1.00 91.31 102 GLY A N 1
ATOM 806 C CA . GLY A 1 102 ? -7.675 -10.258 -5.591 1.00 91.31 102 GLY A CA 1
ATOM 807 C C . GLY A 1 102 ? -6.599 -10.315 -4.505 1.00 91.31 102 GLY A C 1
ATOM 808 O O . GLY A 1 102 ? -6.928 -10.256 -3.326 1.00 91.31 102 GLY A O 1
ATOM 809 N N . TRP A 1 103 ? -5.325 -10.382 -4.895 1.00 90.94 103 TRP A N 1
ATOM 810 C CA . TRP A 1 103 ? -4.205 -10.535 -3.960 1.00 90.94 103 TRP A CA 1
ATOM 811 C C . TRP A 1 103 ? -3.502 -9.221 -3.606 1.00 90.94 103 TRP A C 1
ATOM 813 O O . TRP A 1 103 ? -2.696 -9.219 -2.694 1.00 90.94 103 TRP A O 1
ATOM 823 N N . THR A 1 104 ? -3.814 -8.089 -4.246 1.00 94.50 104 THR A N 1
ATOM 824 C CA . THR A 1 104 ? -3.124 -6.813 -3.965 1.00 94.50 104 THR A CA 1
ATOM 825 C C . THR A 1 104 ? -4.093 -5.642 -3.906 1.00 94.50 104 THR A C 1
ATOM 827 O O . THR A 1 104 ? -4.343 -5.091 -2.836 1.00 94.50 104 THR A O 1
ATOM 830 N N . ASN A 1 105 ? -4.671 -5.258 -5.043 1.00 96.81 105 ASN A N 1
ATOM 831 C CA . ASN A 1 105 ? -5.394 -3.993 -5.145 1.00 96.81 105 ASN A CA 1
ATOM 832 C C . ASN A 1 105 ? -6.697 -4.014 -4.335 1.00 96.81 105 ASN A C 1
ATOM 834 O O . ASN A 1 105 ? -6.939 -3.094 -3.564 1.00 96.81 105 ASN A O 1
ATOM 838 N N . ALA A 1 106 ? -7.504 -5.073 -4.438 1.00 96.38 106 ALA A N 1
ATOM 839 C CA . ALA A 1 106 ? -8.748 -5.194 -3.680 1.00 96.38 106 ALA A CA 1
ATOM 840 C C . ALA A 1 106 ? -8.530 -5.192 -2.156 1.00 96.38 106 ALA A C 1
ATOM 842 O O . ALA A 1 106 ? -9.156 -4.359 -1.501 1.00 96.38 106 ALA A O 1
ATOM 843 N N . PRO A 1 107 ? -7.662 -6.039 -1.559 1.00 96.19 107 PRO A N 1
ATOM 844 C CA . PRO A 1 107 ? -7.487 -6.028 -0.109 1.00 96.19 107 PRO A CA 1
ATOM 845 C C . PRO A 1 107 ? -6.980 -4.674 0.402 1.00 96.19 107 PRO A C 1
ATOM 847 O O . PRO A 1 107 ? -7.538 -4.157 1.369 1.00 96.19 107 PRO A O 1
ATOM 850 N N . ILE A 1 108 ? -6.008 -4.051 -0.278 1.00 97.69 108 ILE A N 1
ATOM 851 C CA . ILE A 1 108 ? -5.504 -2.725 0.113 1.00 97.69 108 ILE A CA 1
ATOM 852 C C . ILE A 1 108 ? -6.618 -1.675 0.001 1.00 97.69 108 ILE A C 1
ATOM 854 O O . ILE A 1 108 ? -6.891 -0.974 0.974 1.00 97.69 108 ILE A O 1
ATOM 858 N N . SER A 1 109 ? -7.314 -1.600 -1.140 1.00 97.44 109 SER A N 1
ATOM 859 C CA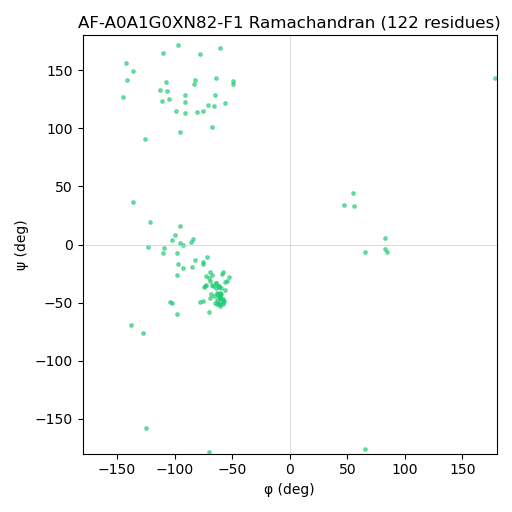 . SER A 1 109 ? -8.392 -0.628 -1.356 1.00 97.44 109 SER A CA 1
ATOM 860 C C . SER A 1 109 ? -9.545 -0.785 -0.370 1.00 97.44 109 SER A C 1
ATOM 862 O O . SER A 1 109 ? -10.056 0.221 0.118 1.00 97.44 109 SER A O 1
ATOM 864 N N . ILE A 1 110 ? -9.960 -2.016 -0.055 1.00 97.00 110 ILE A N 1
ATOM 865 C CA . ILE A 1 110 ? -11.048 -2.247 0.901 1.00 97.00 110 ILE A CA 1
ATOM 866 C C . ILE A 1 110 ? -10.620 -1.791 2.296 1.00 97.00 110 ILE A C 1
ATOM 868 O O . ILE A 1 110 ? -11.383 -1.092 2.956 1.00 97.00 110 ILE A O 1
ATOM 872 N N . VAL A 1 111 ? -9.401 -2.120 2.737 1.00 96.88 111 VAL A N 1
ATOM 873 C CA . VAL A 1 111 ? -8.893 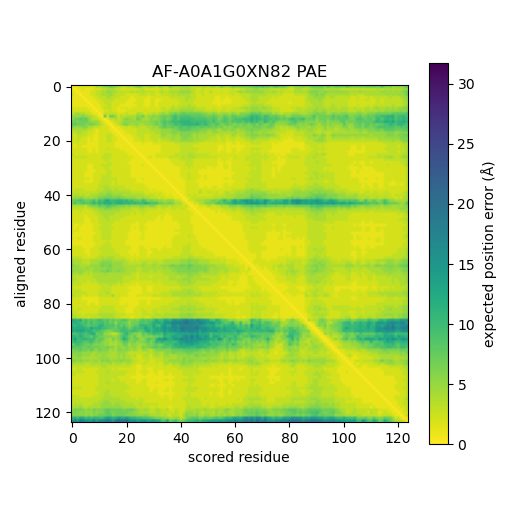-1.657 4.038 1.00 96.88 111 VAL A CA 1
ATOM 874 C C . VAL A 1 111 ? -8.827 -0.131 4.087 1.00 96.88 111 VAL A C 1
ATOM 876 O O . VAL A 1 111 ? -9.289 0.460 5.063 1.00 96.88 111 VAL A O 1
ATOM 879 N N . SER A 1 112 ? -8.309 0.522 3.041 1.00 96.25 112 SER A N 1
ATOM 880 C CA . SER A 1 112 ? -8.286 1.987 2.954 1.00 96.25 112 SER A CA 1
ATOM 881 C C . SER A 1 112 ? -9.696 2.576 3.044 1.00 96.25 112 SER A C 1
ATOM 883 O O . SER A 1 112 ? -9.929 3.479 3.843 1.00 96.25 112 SER A O 1
ATOM 885 N N . ALA A 1 113 ? -10.650 2.033 2.283 1.00 96.81 113 ALA A N 1
ATOM 886 C CA . ALA A 1 113 ? -12.032 2.500 2.280 1.00 96.81 113 ALA A CA 1
ATOM 887 C C . ALA A 1 113 ? -12.710 2.308 3.643 1.00 96.81 113 ALA A C 1
ATOM 889 O O . ALA A 1 113 ? -13.318 3.240 4.163 1.00 96.81 113 ALA A O 1
ATOM 890 N N . LEU A 1 114 ? -12.584 1.125 4.250 1.00 96.25 114 LEU A N 1
ATOM 891 C CA . LEU A 1 114 ? -13.144 0.846 5.571 1.00 96.25 114 LEU A CA 1
ATOM 892 C C . LEU A 1 114 ? -12.545 1.769 6.630 1.00 96.25 114 LEU A C 1
ATOM 894 O O . LEU A 1 114 ? -13.292 2.302 7.442 1.00 96.25 114 LEU A O 1
ATOM 898 N N .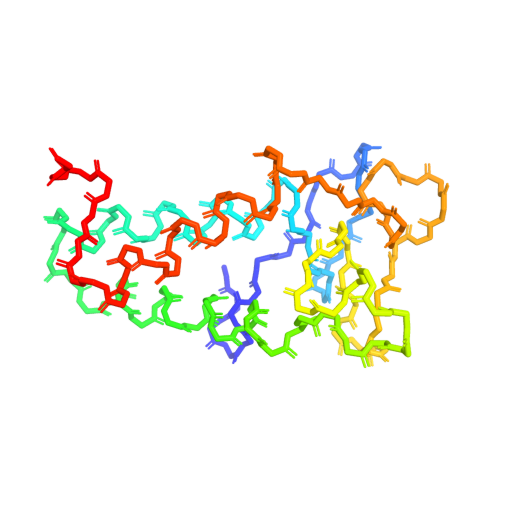 TYR A 1 115 ? -11.231 2.005 6.594 1.00 94.75 115 TYR A N 1
ATOM 89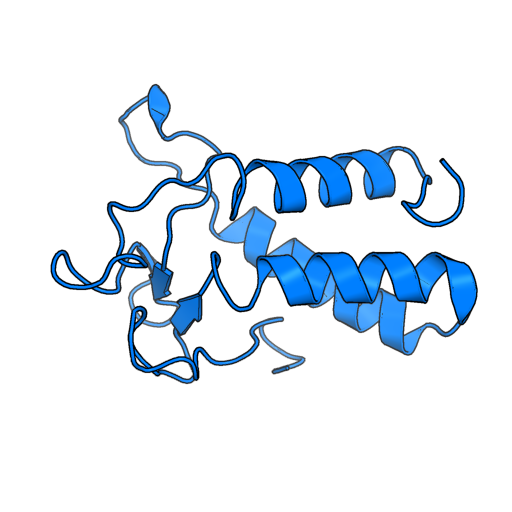9 C CA . TYR A 1 115 ? -10.582 2.928 7.521 1.00 94.75 115 TYR A CA 1
ATOM 900 C C . TYR A 1 115 ? -11.130 4.354 7.392 1.00 94.75 115 TYR A C 1
ATOM 902 O O . TYR A 1 115 ? -11.481 4.960 8.400 1.00 94.75 115 TYR A O 1
ATOM 910 N N . THR A 1 116 ? -11.279 4.870 6.167 1.00 94.62 116 THR A N 1
ATOM 911 C CA . THR A 1 116 ? -11.866 6.200 5.919 1.00 94.62 116 THR A CA 1
ATOM 912 C C . THR A 1 116 ? -13.330 6.291 6.345 1.00 94.62 116 THR A C 1
ATOM 914 O O . THR A 1 116 ? -13.778 7.346 6.778 1.00 94.62 116 THR A O 1
ATOM 917 N N . LEU A 1 117 ? -14.079 5.196 6.230 1.00 95.50 117 LEU A N 1
ATOM 918 C CA . LEU A 1 117 ? -15.481 5.120 6.643 1.00 95.50 117 LEU A CA 1
ATOM 919 C C . LEU A 1 117 ? -15.658 4.821 8.138 1.00 95.50 117 LEU A C 1
ATOM 921 O O . LEU A 1 117 ? -16.789 4.602 8.565 1.00 95.50 117 LEU A O 1
ATOM 925 N N . GLU A 1 118 ? -14.570 4.758 8.911 1.00 92.88 118 GLU A N 1
ATOM 926 C CA . GLU A 1 118 ? -14.578 4.375 10.329 1.00 92.88 118 GLU A CA 1
ATOM 927 C C . GLU A 1 118 ? -15.233 2.998 10.578 1.00 92.88 118 GLU A C 1
ATOM 929 O O . GLU A 1 118 ? -15.851 2.738 11.610 1.00 92.88 118 GLU A O 1
ATOM 934 N N . LYS A 1 119 ? -15.081 2.082 9.614 1.00 94.50 119 LYS A N 1
ATOM 935 C CA . LYS A 1 119 ? -15.570 0.699 9.657 1.00 94.50 119 LYS A CA 1
ATOM 936 C C . LYS A 1 119 ? -14.425 -0.304 9.784 1.00 94.50 119 LYS A C 1
ATOM 938 O O . LYS A 1 119 ? -13.256 -0.007 9.531 1.00 94.50 119 LYS A O 1
ATOM 943 N N . SER A 1 120 ? -14.773 -1.537 10.147 1.00 92.12 120 SER A N 1
ATOM 944 C CA . SER A 1 120 ? -13.831 -2.654 10.229 1.00 92.12 120 SER A CA 1
ATOM 945 C C . SER A 1 120 ? -14.407 -3.926 9.626 1.00 92.12 120 SER A C 1
ATOM 947 O O . SER A 1 120 ? -15.604 -4.169 9.744 1.00 92.12 120 SER A O 1
ATOM 949 N N . TYR A 1 121 ? -13.532 -4.774 9.074 1.00 88.31 121 TYR A N 1
ATOM 950 C CA . TYR A 1 121 ? -13.864 -6.151 8.698 1.00 88.31 121 TYR A CA 1
ATOM 951 C C . TYR A 1 121 ? -14.489 -6.958 9.836 1.00 88.31 121 TYR A C 1
ATOM 953 O O . TYR A 1 121 ? -15.259 -7.877 9.584 1.00 88.31 121 TYR A O 1
ATOM 961 N N . MET A 1 122 ? -14.169 -6.612 11.083 1.00 90.94 122 MET A N 1
ATOM 962 C CA . MET A 1 122 ? -14.695 -7.317 12.248 1.00 90.94 122 MET A CA 1
ATOM 963 C C . MET A 1 122 ? -16.159 -6.982 12.550 1.00 90.94 122 MET A C 1
ATOM 965 O O . MET A 1 122 ? -16.797 -7.726 13.286 1.00 90.94 122 MET A O 1
ATOM 969 N N . ASN A 1 123 ? -16.683 -5.886 11.988 1.00 81.56 123 ASN A N 1
ATOM 970 C CA . ASN A 1 123 ? -17.991 -5.322 12.326 1.00 81.56 123 ASN A CA 1
ATOM 971 C C . ASN A 1 123 ? -18.774 -4.908 11.060 1.00 81.56 123 ASN A C 1
ATOM 973 O O . ASN A 1 123 ? -19.404 -3.847 11.059 1.00 81.56 123 ASN A O 1
ATOM 977 N N . LEU A 1 124 ? -18.649 -5.679 9.969 1.00 69.81 124 LEU A N 1
ATOM 978 C CA . LEU A 1 124 ? -19.372 -5.434 8.711 1.00 69.81 124 LEU A CA 1
ATOM 979 C C . LEU A 1 124 ? -20.890 -5.570 8.869 1.00 69.81 124 LEU A C 1
ATOM 981 O O . LEU A 1 124 ? -21.331 -6.507 9.571 1.00 69.81 124 LEU A O 1
#

Sequence (124 aa):
MDMTTGNVPSEWGKEAPTGTYLVDTIYTQNWVVTGLHMFLAIAKDEKYRNAFEKAMNLLLKIQDNSSEKYLKGCWRGMYDMNTKSWGGGNRYEGGADSIYTGWTNAPISIVSALYTLEKSYMNL

Radius of gyration: 14.06 Å; Cα contacts (8 Å, |Δi|>4): 222; chains: 1; bounding box: 35×27×40 Å

Mean predicted aligned error: 3.71 Å

Secondary structure (DSSP, 8-state):
--TTT----B---SSS--BTTEEETTTTHHHHHHHHHHHHHHH--HHHHHHHHHHHHHHHHHS---S-TTTTT---SEEETTTTEE-S-SSSTTSTT---IIIIIHHHHHHHHHHHTT--GGG-